Protein AF-A0A961MTH9-F1 (afdb_monomer)

Foldseek 3Di:
DFAAQAEDEAADAPPPCLLVVLCVCVVCQPVCVVVQEHADVAPADNSADLLLLVLLCVVLVNPPPCVVPDRPDHNLVSVVVVLVVSVPGDGPHYYYHYDNSNVCVVVRVSSVVVVVVSVVVCVVD

Radius of gyration: 14.43 Å; Cα contacts (8 Å, |Δi|>4): 169; chains: 1; bounding box: 39×32×33 Å

Structure (mmCIF, N/CA/C/O backbone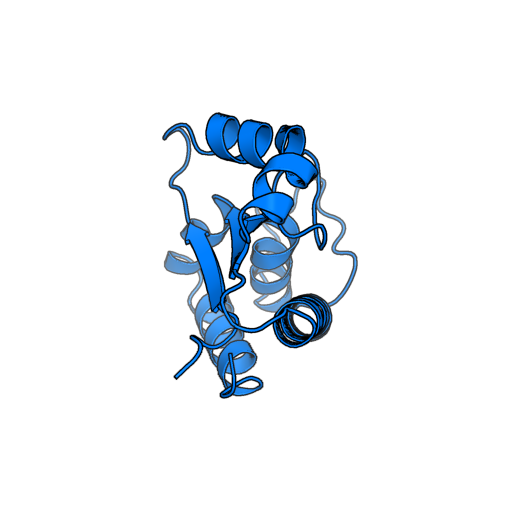):
data_AF-A0A961MTH9-F1
#
_entry.id   AF-A0A961MTH9-F1
#
loop_
_atom_site.group_PDB
_atom_site.id
_atom_site.type_symbol
_atom_site.label_atom_id
_atom_site.label_alt_id
_atom_site.label_comp_id
_atom_site.label_asym_id
_atom_site.label_entity_id
_atom_site.label_seq_id
_atom_site.pdbx_PDB_ins_code
_atom_site.Cartn_x
_atom_site.Cartn_y
_atom_site.Cartn_z
_atom_site.occupancy
_atom_site.B_iso_or_equiv
_atom_site.auth_seq_id
_atom_site.auth_comp_id
_atom_site.auth_asym_id
_atom_site.auth_atom_id
_atom_site.pdbx_PDB_model_num
ATOM 1 N N . MET A 1 1 ? -23.894 -7.906 13.120 1.00 48.28 1 MET A N 1
ATOM 2 C CA . MET A 1 1 ? -22.523 -8.442 12.980 1.00 48.28 1 MET A CA 1
ATOM 3 C C . MET A 1 1 ? -21.592 -7.253 12.823 1.00 48.28 1 MET A C 1
ATOM 5 O O . MET A 1 1 ? -21.925 -6.375 12.035 1.00 48.28 1 MET A O 1
ATOM 9 N N . SER A 1 2 ? -20.515 -7.155 13.606 1.00 59.72 2 SER A N 1
ATOM 10 C CA . SER A 1 2 ? -19.494 -6.123 13.380 1.00 59.72 2 SER A CA 1
ATOM 11 C C . SER A 1 2 ? -18.757 -6.429 12.073 1.00 59.72 2 SER A C 1
ATOM 13 O O . SER A 1 2 ? -18.535 -7.592 11.738 1.00 59.72 2 SER A O 1
ATOM 15 N N . LYS A 1 3 ? -18.445 -5.393 11.290 1.00 68.31 3 LYS A N 1
ATOM 16 C CA . LYS A 1 3 ? -17.690 -5.534 10.038 1.00 68.31 3 LYS A CA 1
ATOM 17 C C . LYS A 1 3 ? -16.255 -5.987 10.374 1.00 68.31 3 LYS A C 1
ATOM 19 O O . LYS A 1 3 ? -15.700 -5.442 11.325 1.00 68.31 3 LYS A O 1
ATOM 24 N N . PRO A 1 4 ? -15.639 -6.935 9.647 1.00 75.62 4 PRO A N 1
ATOM 25 C CA . PRO A 1 4 ? -14.226 -7.261 9.849 1.00 75.62 4 PRO A CA 1
ATOM 26 C C . PRO A 1 4 ? -13.328 -6.051 9.542 1.00 75.62 4 PRO A C 1
ATOM 28 O O . PRO A 1 4 ? -13.760 -5.094 8.881 1.00 75.62 4 PRO A O 1
ATOM 31 N N . ALA A 1 5 ? -12.090 -6.083 10.041 1.00 85.50 5 ALA A N 1
ATOM 32 C CA . ALA A 1 5 ? -11.058 -5.137 9.631 1.00 85.50 5 ALA A CA 1
ATOM 33 C C . ALA A 1 5 ? -10.855 -5.216 8.108 1.00 85.50 5 ALA A C 1
ATOM 35 O O . ALA A 1 5 ? -11.012 -6.281 7.519 1.00 85.50 5 ALA A O 1
ATOM 36 N N . ASN A 1 6 ? -10.566 -4.086 7.460 1.00 91.62 6 ASN A N 1
ATOM 37 C CA . ASN A 1 6 ? -10.429 -4.028 5.999 1.00 91.62 6 ASN A CA 1
ATOM 38 C C . ASN A 1 6 ? -9.070 -3.455 5.610 1.00 91.62 6 ASN A C 1
ATOM 40 O O . ASN A 1 6 ? -8.620 -2.481 6.213 1.00 91.62 6 ASN A O 1
ATOM 44 N N . LEU A 1 7 ? -8.478 -3.980 4.542 1.00 95.06 7 LEU A N 1
ATOM 45 C CA . LEU A 1 7 ? -7.380 -3.332 3.835 1.00 95.06 7 LEU A CA 1
ATOM 46 C C . LEU A 1 7 ? -7.917 -2.632 2.583 1.00 95.06 7 LEU A C 1
ATOM 48 O O . LEU A 1 7 ? -8.504 -3.265 1.710 1.00 95.06 7 LEU A O 1
ATOM 52 N N . ILE A 1 8 ? -7.688 -1.325 2.463 1.00 96.25 8 ILE A N 1
ATOM 53 C CA . ILE A 1 8 ? -7.942 -0.575 1.229 1.00 96.25 8 ILE A CA 1
ATOM 54 C C . ILE A 1 8 ? -6.613 -0.234 0.573 1.00 96.25 8 ILE A C 1
ATOM 56 O O . ILE A 1 8 ? -5.791 0.494 1.135 1.00 96.25 8 ILE A O 1
ATOM 60 N N . LEU A 1 9 ? -6.451 -0.701 -0.664 1.00 95.19 9 LEU A N 1
ATOM 61 C CA . LEU A 1 9 ? -5.359 -0.307 -1.539 1.00 95.19 9 LEU A CA 1
ATOM 62 C C . LEU A 1 9 ? -5.833 0.771 -2.521 1.00 95.19 9 LEU A C 1
ATOM 64 O O . LEU A 1 9 ? -6.447 0.477 -3.544 1.00 95.19 9 LEU A O 1
ATOM 68 N N . HIS A 1 10 ? -5.537 2.033 -2.222 1.00 96.12 10 HIS A N 1
ATOM 69 C CA . HIS A 1 10 ? -5.751 3.139 -3.147 1.00 96.12 10 HIS A CA 1
ATOM 70 C C . HIS A 1 10 ? -4.617 3.203 -4.182 1.00 96.12 10 HIS A C 1
ATOM 72 O O . HIS A 1 10 ? -3.473 3.557 -3.867 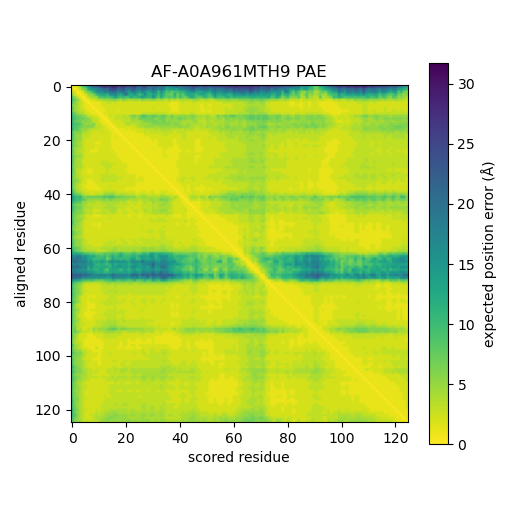1.00 96.12 10 HIS A O 1
ATOM 78 N N . ILE A 1 11 ? -4.960 2.896 -5.433 1.00 94.50 11 ILE A N 1
ATOM 79 C CA . ILE A 1 11 ? -4.063 2.965 -6.589 1.00 94.50 11 ILE A CA 1
ATOM 80 C C . ILE A 1 11 ? -4.439 4.197 -7.414 1.00 94.50 11 ILE A C 1
ATOM 82 O O . ILE A 1 11 ? -5.391 4.172 -8.189 1.00 94.50 11 ILE A O 1
ATOM 86 N N . GLY A 1 12 ? -3.697 5.286 -7.224 1.00 86.88 12 GLY A N 1
ATOM 87 C CA . GLY A 1 12 ? -3.858 6.499 -8.027 1.00 86.88 12 GLY A CA 1
ATOM 88 C C . GLY A 1 12 ? -3.082 6.421 -9.342 1.00 86.88 12 GLY A C 1
ATOM 89 O O . GLY A 1 12 ? -2.055 5.749 -9.417 1.00 86.88 12 GLY A O 1
ATOM 90 N N . HIS A 1 13 ? -3.531 7.138 -10.372 1.00 88.94 13 HIS A N 1
ATOM 91 C CA . HIS A 1 13 ? -2.718 7.358 -11.569 1.00 88.94 13 HIS A CA 1
ATOM 92 C C . HIS A 1 13 ? -1.785 8.558 -11.346 1.00 88.94 13 HIS A C 1
ATOM 94 O O . HIS A 1 13 ? -2.114 9.475 -10.591 1.00 88.94 13 HIS A O 1
ATOM 100 N N . TYR A 1 14 ? -0.630 8.595 -12.017 1.00 88.25 14 TYR A N 1
ATOM 101 C CA . TYR A 1 14 ? 0.257 9.757 -11.934 1.00 88.25 14 TYR A CA 1
ATOM 102 C C . TYR A 1 14 ? -0.468 11.046 -12.311 1.00 88.25 14 TYR A C 1
ATOM 104 O O . TYR A 1 14 ? -1.155 11.100 -13.333 1.00 88.25 14 TYR A O 1
ATOM 112 N N . LYS A 1 15 ? -0.216 12.098 -11.523 1.00 89.06 15 LYS A N 1
ATOM 113 C CA . LYS A 1 15 ? -0.682 13.477 -11.767 1.00 89.06 15 LYS A CA 1
ATOM 114 C C . LYS A 1 15 ? -2.195 13.679 -11.620 1.00 89.06 15 LYS A C 1
ATOM 116 O O . LYS A 1 15 ? -2.711 14.689 -12.081 1.00 89.06 15 LYS A O 1
ATOM 121 N N . THR A 1 16 ? -2.890 12.799 -10.898 1.00 92.81 16 THR A N 1
ATOM 122 C CA . THR A 1 16 ? -4.328 12.947 -10.593 1.00 92.81 16 THR A CA 1
ATOM 123 C C . THR A 1 16 ? -4.599 13.414 -9.159 1.00 92.81 16 THR A C 1
ATOM 125 O O . THR A 1 16 ? -5.621 13.078 -8.572 1.00 92.81 16 THR A O 1
ATOM 128 N N . GLY A 1 17 ? -3.668 14.156 -8.551 1.00 92.19 17 GLY A N 1
ATOM 129 C CA . GLY A 1 17 ? -3.825 14.667 -7.182 1.00 92.19 17 GLY A CA 1
ATOM 130 C C . GLY A 1 17 ? -3.523 13.656 -6.067 1.00 92.19 17 GLY A C 1
ATOM 131 O O . GLY A 1 17 ? -3.699 13.982 -4.895 1.00 92.19 17 GLY A O 1
ATOM 132 N N . THR A 1 18 ? -3.001 12.467 -6.388 1.00 93.50 18 THR A N 1
ATOM 133 C CA . THR A 1 18 ? -2.670 11.433 -5.393 1.00 93.50 18 THR A CA 1
ATOM 134 C C . THR A 1 18 ? -1.694 11.928 -4.325 1.00 93.50 18 THR A C 1
ATOM 136 O O . THR A 1 18 ? -1.842 11.582 -3.157 1.00 93.50 18 THR A O 1
ATOM 139 N N . THR A 1 19 ? -0.741 12.798 -4.683 1.00 93.62 19 THR A N 1
ATOM 140 C CA . THR A 1 19 ? 0.169 13.427 -3.711 1.00 93.62 19 THR A CA 1
ATOM 141 C C . THR A 1 19 ? -0.580 14.267 -2.677 1.00 93.62 19 THR A C 1
ATOM 143 O O . THR A 1 19 ? -0.258 14.190 -1.496 1.00 93.62 19 THR A O 1
ATOM 146 N N . ALA A 1 20 ? -1.593 15.039 -3.089 1.00 94.94 20 ALA A N 1
ATOM 147 C CA . ALA A 1 20 ? -2.384 15.845 -2.160 1.00 94.94 20 ALA A CA 1
ATOM 148 C C . ALA A 1 20 ? -3.147 14.949 -1.175 1.00 94.94 20 ALA A C 1
ATOM 150 O O . ALA A 1 20 ? -3.115 15.201 0.027 1.00 94.94 20 ALA A O 1
ATOM 151 N N . LEU A 1 21 ? -3.744 13.857 -1.667 1.00 95.38 21 LEU A N 1
ATOM 152 C CA . LEU A 1 21 ? -4.409 12.858 -0.827 1.00 95.38 21 LEU A CA 1
ATOM 153 C C . LEU A 1 21 ? -3.433 12.191 0.155 1.00 95.38 21 LEU A C 1
ATOM 155 O O . LEU A 1 21 ? -3.715 12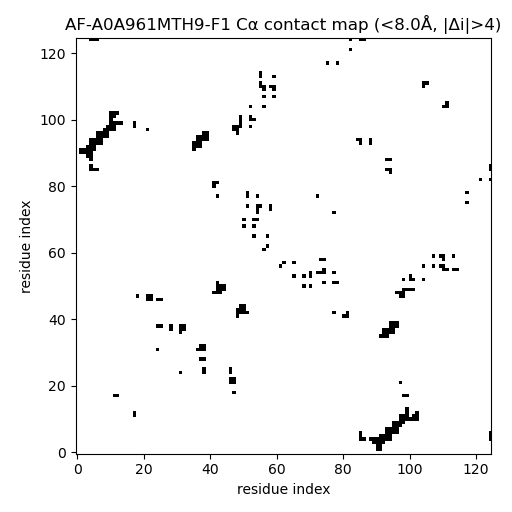.105 1.343 1.00 95.38 21 LEU A O 1
ATOM 159 N N . GLN A 1 22 ? -2.272 11.749 -0.326 1.00 95.62 22 GLN A N 1
ATOM 160 C CA . GLN A 1 22 ? -1.239 11.097 0.484 1.00 95.62 22 GLN A CA 1
ATOM 161 C C . GLN A 1 22 ? -0.708 12.007 1.596 1.00 95.62 22 GLN A C 1
ATOM 163 O O . GLN A 1 22 ? -0.609 11.583 2.746 1.00 95.62 22 GLN A O 1
ATOM 168 N N . VAL A 1 23 ? -0.404 13.268 1.269 1.00 96.12 23 VAL A N 1
ATOM 169 C CA . VAL A 1 23 ? 0.041 14.271 2.247 1.00 96.12 23 VAL A CA 1
ATOM 170 C C . VAL A 1 23 ? -1.070 14.575 3.246 1.00 96.12 23 VAL A C 1
ATOM 172 O O . VAL A 1 23 ? -0.798 14.617 4.442 1.00 96.12 23 VAL A O 1
ATOM 175 N N . PHE A 1 24 ? -2.314 14.728 2.786 1.00 97.31 24 PHE A N 1
ATOM 176 C CA . PHE A 1 24 ? -3.461 14.930 3.666 1.00 97.31 24 PHE A CA 1
ATOM 177 C C . PHE A 1 24 ? -3.622 13.768 4.652 1.00 97.31 24 PHE A C 1
ATOM 179 O O . PHE A 1 24 ? -3.690 14.005 5.857 1.00 97.31 24 PHE A O 1
ATOM 186 N N . CYS A 1 25 ? -3.628 12.521 4.175 1.00 97.81 25 CYS A N 1
ATOM 187 C CA . CYS A 1 25 ? -3.782 11.349 5.033 1.00 97.81 25 CYS A CA 1
ATOM 188 C C . CYS A 1 25 ? -2.621 11.198 6.022 1.00 97.81 25 CYS A C 1
ATOM 190 O O . CYS A 1 25 ? -2.858 10.935 7.197 1.00 97.81 25 CYS A O 1
ATOM 192 N N . ALA A 1 26 ? -1.380 11.423 5.578 1.00 97.12 26 ALA A N 1
ATOM 193 C CA . ALA A 1 26 ? -0.211 11.366 6.450 1.00 97.12 26 ALA A CA 1
ATOM 194 C C . ALA A 1 26 ? -0.248 12.453 7.537 1.00 97.12 26 ALA A C 1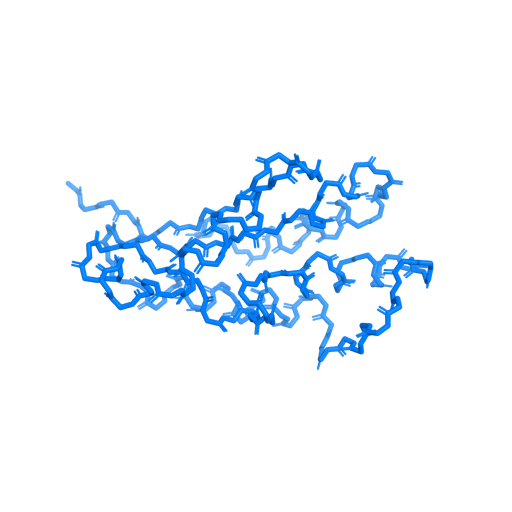
ATOM 196 O O . ALA A 1 26 ? -0.016 12.162 8.707 1.00 97.12 26 ALA A O 1
ATOM 197 N N . ALA A 1 27 ? -0.578 13.695 7.169 1.00 97.19 27 ALA A N 1
ATOM 198 C CA . ALA A 1 27 ? -0.652 14.817 8.104 1.00 97.19 27 ALA A CA 1
ATOM 199 C C . ALA A 1 27 ? -1.823 14.699 9.095 1.00 97.19 27 ALA A C 1
ATOM 201 O O . ALA A 1 27 ? -1.762 15.262 10.184 1.00 97.19 27 ALA A O 1
ATOM 202 N N . ASN A 1 28 ? -2.875 13.957 8.737 1.00 97.94 28 ASN A N 1
ATOM 203 C CA . ASN A 1 28 ? -4.079 13.778 9.550 1.00 97.94 28 ASN A CA 1
ATOM 204 C C . ASN A 1 28 ? -4.229 12.345 10.086 1.00 97.94 28 ASN A C 1
ATOM 206 O O . ASN A 1 28 ? -5.339 11.937 10.424 1.00 97.94 28 ASN A O 1
ATOM 210 N N . ALA A 1 29 ? -3.141 11.574 10.194 1.00 97.12 29 ALA A N 1
ATOM 211 C CA . ALA A 1 29 ? -3.209 10.159 10.565 1.00 97.12 29 ALA A CA 1
ATOM 212 C C . ALA A 1 29 ? -3.939 9.916 11.902 1.00 97.12 29 ALA A C 1
ATOM 214 O O . ALA A 1 29 ? -4.791 9.035 11.978 1.00 97.12 29 ALA A O 1
ATOM 215 N N . ALA A 1 30 ? -3.668 10.723 12.935 1.00 97.19 30 ALA A N 1
ATOM 216 C CA . ALA A 1 30 ? -4.322 10.580 14.239 1.00 97.19 30 ALA A CA 1
ATOM 217 C C . ALA A 1 30 ? -5.827 10.939 14.213 1.00 97.19 30 ALA A C 1
ATOM 219 O O . ALA A 1 30 ? -6.630 10.110 14.646 1.00 97.19 30 ALA A O 1
ATOM 220 N N . PRO A 1 31 ? -6.255 12.100 13.667 1.00 98.12 31 PRO A N 1
ATOM 221 C CA . PRO A 1 31 ? -7.677 12.387 13.468 1.00 98.12 31 PRO A CA 1
ATOM 222 C C . PRO A 1 31 ? -8.422 11.329 12.644 1.00 98.12 31 PRO A C 1
ATOM 224 O O . PRO A 1 31 ? -9.551 10.984 12.980 1.00 98.12 31 PRO A O 1
ATOM 227 N N . LEU A 1 32 ? -7.802 10.792 11.587 1.00 98.06 32 LEU A N 1
ATOM 228 C CA . LEU A 1 32 ? -8.399 9.740 10.759 1.00 98.06 32 LEU A CA 1
ATOM 229 C C . LEU A 1 32 ? -8.533 8.418 11.528 1.00 98.06 32 LEU A C 1
ATOM 231 O O . LEU A 1 32 ? -9.586 7.782 11.470 1.00 98.06 32 LEU A O 1
ATOM 235 N N . ALA A 1 33 ? -7.515 8.042 12.307 1.00 97.06 33 ALA A N 1
ATOM 236 C CA . ALA A 1 33 ? -7.549 6.840 13.136 1.00 97.06 33 ALA A CA 1
ATOM 237 C C . ALA A 1 33 ? -8.658 6.908 14.198 1.00 97.06 33 ALA A C 1
ATOM 239 O O . ALA A 1 33 ? -9.351 5.918 14.419 1.00 97.06 33 ALA A O 1
ATOM 240 N N . ALA A 1 34 ? -8.907 8.087 14.781 1.00 96.75 34 ALA A N 1
ATOM 241 C CA . ALA A 1 34 ? -10.031 8.306 15.697 1.00 96.75 34 ALA A CA 1
ATOM 242 C C . ALA A 1 34 ? -11.413 8.103 15.037 1.00 96.75 34 ALA A C 1
ATOM 244 O O . ALA A 1 34 ? -12.400 7.895 15.736 1.00 96.75 34 ALA A O 1
ATOM 245 N N . GLN A 1 35 ? -11.484 8.140 13.702 1.00 96.50 35 GLN A N 1
ATOM 246 C CA . GLN A 1 35 ? -12.678 7.831 12.904 1.00 96.50 35 GLN A CA 1
ATOM 247 C C . GLN A 1 35 ? -12.652 6.403 12.322 1.00 96.50 35 GLN A C 1
ATOM 249 O O . GLN A 1 35 ? -13.483 6.060 11.483 1.00 96.50 35 GLN A O 1
ATOM 254 N N . GLY A 1 36 ? -11.696 5.565 12.734 1.00 96.12 36 GLY A N 1
ATOM 255 C CA . GLY A 1 36 ? -11.555 4.181 12.275 1.00 96.12 36 GLY A CA 1
ATOM 256 C C . GLY A 1 36 ? -10.832 4.007 10.935 1.00 96.12 36 GLY A C 1
ATOM 257 O O . GLY A 1 36 ? -10.805 2.892 10.413 1.00 96.12 36 GLY A O 1
ATOM 258 N N . LEU A 1 37 ? -10.227 5.066 10.380 1.00 97.50 37 LEU A N 1
ATOM 259 C CA . LEU A 1 37 ? -9.401 4.997 9.172 1.00 97.50 37 LEU A CA 1
ATOM 260 C C . LEU A 1 37 ? -7.919 5.161 9.524 1.00 97.50 37 LEU A C 1
ATOM 262 O O . LEU A 1 37 ? -7.419 6.268 9.709 1.00 97.50 37 LEU A O 1
ATOM 266 N N . ILE A 1 38 ? -7.195 4.053 9.574 1.00 97.69 38 ILE A N 1
ATOM 267 C CA . ILE A 1 38 ? -5.769 4.026 9.868 1.00 97.69 38 ILE A CA 1
ATOM 268 C C . ILE A 1 38 ? -5.016 4.200 8.553 1.00 97.69 38 ILE A C 1
ATOM 270 O O . ILE A 1 38 ? -4.996 3.301 7.717 1.00 97.69 38 ILE A O 1
ATOM 274 N N . TYR A 1 39 ? -4.369 5.345 8.349 1.00 97.75 39 TYR A N 1
ATOM 275 C CA . TYR A 1 39 ? -3.396 5.471 7.265 1.00 97.75 39 TYR A CA 1
ATOM 276 C C . TYR A 1 39 ? -2.138 4.689 7.645 1.00 97.75 39 TYR A C 1
ATOM 278 O O . TYR A 1 39 ? -1.555 4.972 8.692 1.00 97.75 39 TYR A O 1
ATOM 286 N N . SER A 1 40 ? -1.756 3.681 6.852 1.00 95.75 40 SER A N 1
ATOM 287 C CA . SER A 1 40 ? -0.733 2.727 7.291 1.00 95.75 40 SER A CA 1
ATOM 288 C C . SER A 1 40 ? 0.596 3.432 7.614 1.00 95.75 40 SER A C 1
ATOM 290 O O . SER A 1 40 ? 1.119 4.195 6.799 1.00 95.75 40 SER A O 1
ATOM 292 N N . PRO A 1 41 ? 1.192 3.190 8.794 1.00 90.56 41 PRO A N 1
ATOM 293 C CA . PRO A 1 41 ? 2.529 3.690 9.093 1.00 90.56 41 PRO A CA 1
ATOM 294 C C . PRO A 1 41 ? 3.627 2.873 8.392 1.00 90.56 41 PRO A C 1
ATOM 296 O O . PRO A 1 41 ? 4.783 3.300 8.365 1.00 90.56 41 PRO A O 1
ATOM 299 N N . PHE A 1 42 ? 3.288 1.719 7.800 1.00 83.88 42 PHE A N 1
ATOM 300 C CA . PHE A 1 42 ? 4.262 0.776 7.261 1.00 83.88 42 PHE A CA 1
ATOM 301 C C . PHE A 1 42 ? 3.905 0.251 5.862 1.00 83.88 42 PHE A C 1
ATOM 303 O O . PHE A 1 42 ? 2.771 -0.164 5.613 1.00 83.88 42 PHE A O 1
ATOM 310 N N . PRO A 1 43 ? 4.894 0.175 4.958 1.00 85.81 43 PRO A N 1
ATOM 311 C CA . PRO A 1 43 ? 6.040 1.076 4.857 1.00 85.81 43 PRO A CA 1
ATOM 312 C C . PRO A 1 43 ? 5.580 2.462 4.369 1.00 85.81 43 PRO A C 1
ATOM 314 O O . PRO A 1 43 ? 4.957 2.576 3.312 1.00 85.81 43 PRO A O 1
ATOM 317 N N . LEU A 1 44 ? 5.937 3.523 5.098 1.00 89.12 44 LEU A N 1
ATOM 318 C CA . LEU A 1 44 ? 5.603 4.903 4.742 1.00 89.12 44 LEU A CA 1
ATOM 319 C C . LEU A 1 44 ? 6.876 5.730 4.514 1.00 89.12 44 LEU A C 1
ATOM 321 O O . LEU A 1 44 ? 7.711 5.873 5.403 1.00 89.12 44 LEU A O 1
ATOM 325 N N . LYS A 1 45 ? 7.029 6.311 3.320 1.00 88.38 45 LYS A N 1
ATOM 326 C CA . LYS A 1 45 ? 8.143 7.215 2.986 1.00 88.38 45 LYS A CA 1
ATOM 327 C C . LYS A 1 45 ? 7.588 8.460 2.319 1.00 88.38 45 LYS A C 1
ATOM 329 O O . LYS A 1 45 ? 6.932 8.346 1.291 1.00 88.38 45 LYS A O 1
ATOM 334 N N . LEU A 1 46 ? 7.861 9.643 2.874 1.00 88.62 46 LEU A N 1
ATOM 335 C CA . LEU A 1 46 ? 7.367 10.928 2.344 1.00 88.62 46 LEU A CA 1
ATOM 336 C C . LEU A 1 46 ? 5.839 10.933 2.114 1.00 88.62 46 LEU A C 1
ATOM 338 O O . LEU A 1 46 ? 5.359 11.408 1.089 1.00 88.62 46 LEU A O 1
ATOM 342 N N . GLY A 1 47 ? 5.081 10.338 3.040 1.00 90.88 47 GLY A N 1
ATOM 343 C CA . GLY A 1 47 ? 3.617 10.285 2.985 1.00 90.88 47 GLY A CA 1
ATOM 344 C C . GLY A 1 47 ? 3.023 9.253 2.021 1.00 90.88 47 GLY A C 1
ATOM 345 O O . GLY A 1 47 ? 1.804 9.193 1.906 1.00 90.88 47 GLY A O 1
ATOM 346 N N . LYS A 1 48 ? 3.829 8.417 1.356 1.00 92.00 48 LYS A N 1
ATOM 347 C CA . LYS A 1 48 ? 3.365 7.416 0.378 1.00 92.00 48 LYS A CA 1
ATOM 348 C C . LYS A 1 48 ? 3.889 6.009 0.654 1.00 92.00 48 LYS A C 1
ATOM 350 O O . LYS A 1 48 ? 4.937 5.831 1.275 1.00 92.00 48 LYS A O 1
ATOM 355 N N . HIS A 1 49 ? 3.183 5.023 0.102 1.00 94.62 49 HIS A N 1
ATOM 356 C CA . HIS A 1 49 ? 3.448 3.592 0.288 1.00 94.62 49 HIS A CA 1
ATOM 357 C C . HIS A 1 49 ? 4.137 2.934 -0.916 1.00 94.62 49 HIS A C 1
ATOM 359 O O . HIS A 1 49 ? 3.983 1.740 -1.177 1.00 94.62 49 HIS A O 1
ATOM 365 N N . SER A 1 50 ? 4.914 3.714 -1.674 1.00 92.88 50 SER A N 1
ATOM 366 C CA . SER A 1 50 ? 5.698 3.233 -2.820 1.00 92.88 50 SER A CA 1
ATOM 367 C C . SER A 1 50 ? 6.539 1.973 -2.550 1.00 92.88 50 SER A C 1
ATOM 369 O O . SER A 1 50 ? 6.624 1.152 -3.464 1.00 92.88 50 SER A O 1
ATOM 371 N N . PRO A 1 51 ? 7.118 1.747 -1.347 1.00 92.69 51 PRO A N 1
ATOM 372 C CA . PRO A 1 51 ? 7.913 0.543 -1.100 1.00 92.69 51 PRO A CA 1
ATOM 373 C C . PRO A 1 51 ? 7.158 -0.786 -1.274 1.00 92.69 51 PRO A C 1
ATOM 375 O O . PRO A 1 51 ? 7.781 -1.782 -1.636 1.00 92.69 51 PRO A O 1
ATOM 378 N N . LEU A 1 52 ? 5.832 -0.817 -1.081 1.00 94.31 52 LEU A N 1
ATOM 379 C CA . LEU A 1 52 ? 5.036 -2.033 -1.312 1.00 94.31 52 LEU A CA 1
ATOM 380 C C . LEU A 1 52 ? 4.993 -2.420 -2.795 1.00 94.31 52 LEU A C 1
ATOM 382 O O . LEU A 1 52 ? 5.122 -3.592 -3.129 1.00 94.31 52 LEU A O 1
ATOM 386 N N . ALA A 1 53 ? 4.847 -1.438 -3.685 1.00 94.44 53 ALA A N 1
ATOM 387 C CA . ALA A 1 53 ? 4.829 -1.672 -5.127 1.00 94.44 53 ALA A CA 1
ATOM 388 C C . ALA A 1 53 ? 6.239 -1.920 -5.681 1.00 94.44 53 ALA A C 1
ATOM 390 O O . ALA A 1 53 ? 6.439 -2.799 -6.516 1.00 94.44 53 ALA A O 1
ATOM 391 N N . PHE A 1 54 ? 7.236 -1.168 -5.208 1.00 93.75 54 PHE A N 1
ATOM 392 C CA . PHE A 1 54 ? 8.609 -1.324 -5.684 1.00 93.75 54 PHE A CA 1
ATOM 393 C C . PHE A 1 54 ? 9.254 -2.638 -5.244 1.00 93.75 54 PHE A C 1
ATOM 395 O O . PHE A 1 54 ? 10.031 -3.196 -6.014 1.00 93.75 54 PHE A O 1
ATOM 402 N N . SER A 1 55 ? 8.916 -3.174 -4.066 1.00 94.06 55 SER A N 1
ATOM 403 C CA . SER A 1 55 ? 9.393 -4.506 -3.673 1.00 94.06 55 SER A CA 1
ATOM 404 C C . SER A 1 55 ? 8.894 -5.591 -4.632 1.00 94.06 55 SER A C 1
ATOM 406 O O . SER A 1 55 ? 9.693 -6.415 -5.063 1.00 94.06 55 SER A O 1
ATOM 408 N N . LEU A 1 56 ? 7.626 -5.535 -5.059 1.00 95.44 56 LEU A N 1
ATOM 409 C CA . LEU A 1 56 ? 7.060 -6.450 -6.063 1.00 95.44 56 LEU A CA 1
ATOM 410 C C . LEU A 1 56 ? 7.757 -6.328 -7.420 1.00 95.44 56 LEU A C 1
ATOM 412 O O . LEU A 1 56 ? 8.095 -7.332 -8.038 1.00 95.44 56 LEU A O 1
ATOM 416 N N . LEU A 1 57 ? 7.974 -5.096 -7.889 1.00 94.62 57 LEU A N 1
ATOM 417 C CA . LEU A 1 57 ? 8.654 -4.840 -9.160 1.00 94.62 57 LEU A CA 1
ATOM 418 C C . LEU A 1 57 ? 10.091 -5.370 -9.135 1.00 94.62 57 LEU A C 1
ATOM 420 O O . LEU A 1 57 ? 10.497 -6.083 -10.051 1.00 94.62 57 LEU A O 1
ATOM 424 N N . ARG A 1 58 ? 10.841 -5.079 -8.069 1.00 93.06 58 ARG A N 1
ATOM 425 C CA . ARG A 1 58 ? 12.216 -5.556 -7.903 1.00 93.06 58 ARG A CA 1
ATOM 426 C C . ARG A 1 58 ? 12.278 -7.080 -7.834 1.00 93.06 58 ARG A C 1
ATOM 428 O O . ARG A 1 58 ? 13.099 -7.678 -8.521 1.00 93.06 58 ARG A O 1
ATOM 435 N N . ASP A 1 59 ? 11.421 -7.704 -7.030 1.00 94.81 59 ASP A N 1
ATOM 436 C CA . ASP A 1 59 ? 11.400 -9.161 -6.870 1.00 94.81 59 ASP A CA 1
ATOM 437 C C . ASP A 1 59 ? 10.952 -9.866 -8.172 1.00 94.81 59 ASP A C 1
ATOM 439 O O . ASP A 1 59 ? 11.371 -10.990 -8.436 1.00 94.81 59 ASP A O 1
ATOM 443 N N . ALA A 1 60 ? 10.205 -9.176 -9.045 1.00 94.62 60 ALA A N 1
ATOM 444 C CA . ALA A 1 60 ? 9.911 -9.603 -10.418 1.00 94.62 60 ALA A CA 1
ATOM 445 C C . ALA A 1 60 ? 11.051 -9.336 -11.428 1.00 94.62 60 ALA A C 1
ATOM 447 O O . ALA A 1 60 ? 10.866 -9.533 -12.630 1.00 94.62 60 ALA A O 1
ATOM 448 N N . GLY A 1 61 ? 12.215 -8.865 -10.973 1.00 92.94 61 GLY A N 1
ATOM 449 C CA . GLY A 1 61 ? 13.392 -8.607 -11.806 1.00 92.94 61 GLY A CA 1
ATOM 450 C C . GLY A 1 61 ? 13.416 -7.240 -12.497 1.00 92.94 61 GLY A C 1
ATOM 451 O O . GLY A 1 61 ? 14.271 -7.007 -13.351 1.00 92.94 61 GLY A O 1
ATOM 452 N N . VAL A 1 62 ? 12.512 -6.317 -12.153 1.00 91.12 62 VAL A N 1
ATOM 453 C CA . VAL A 1 62 ? 12.523 -4.957 -12.710 1.00 91.12 62 VAL A CA 1
ATOM 454 C C . VAL A 1 62 ? 13.635 -4.145 -12.045 1.00 91.12 62 VAL A C 1
ATOM 456 O O . VAL A 1 62 ? 13.586 -3.847 -10.854 1.00 91.12 62 VAL A O 1
ATOM 459 N N . THR A 1 63 ? 14.648 -3.775 -12.828 1.00 82.94 63 THR A N 1
ATOM 460 C CA . THR A 1 63 ? 15.810 -2.990 -12.368 1.00 82.94 63 THR A CA 1
ATOM 461 C C . THR A 1 63 ? 15.749 -1.525 -12.796 1.00 82.94 63 THR A C 1
ATOM 463 O O . THR A 1 63 ? 16.347 -0.655 -12.164 1.00 82.94 63 THR A O 1
ATOM 466 N N . THR A 1 64 ? 14.992 -1.228 -13.852 1.00 75.38 64 THR A N 1
ATOM 467 C CA . THR A 1 64 ? 14.643 0.138 -14.246 1.00 75.38 64 THR A CA 1
ATOM 468 C C . THR A 1 64 ? 13.612 0.696 -13.255 1.00 75.38 64 THR A C 1
ATOM 470 O O . THR A 1 64 ? 12.914 -0.060 -12.591 1.00 75.38 64 THR A O 1
ATOM 473 N N . LEU A 1 65 ? 13.495 2.021 -13.110 1.00 72.38 65 LEU A N 1
ATOM 474 C CA . LEU A 1 65 ? 12.508 2.670 -12.217 1.00 72.38 65 LEU A CA 1
ATOM 475 C C . LEU A 1 65 ? 12.808 2.602 -10.701 1.00 72.38 65 LEU A C 1
ATOM 477 O O . LEU A 1 65 ? 12.014 3.112 -9.916 1.00 72.38 65 LEU A O 1
ATOM 481 N N . MET A 1 66 ? 13.954 2.052 -10.284 1.00 71.56 66 MET A N 1
ATOM 482 C CA . MET A 1 66 ? 14.348 1.913 -8.867 1.00 71.56 66 MET A CA 1
ATOM 483 C C . MET A 1 66 ? 15.250 3.052 -8.348 1.00 71.56 66 MET A C 1
ATOM 485 O O . MET A 1 66 ? 15.919 2.908 -7.326 1.00 71.56 66 MET A O 1
ATOM 489 N N . HIS A 1 67 ? 15.321 4.197 -9.039 1.00 70.69 67 HIS A N 1
ATOM 490 C CA . HIS A 1 67 ? 16.228 5.286 -8.651 1.00 70.69 67 HIS A CA 1
ATOM 491 C C . HIS A 1 67 ? 15.946 5.791 -7.226 1.00 70.69 67 HIS A C 1
ATOM 493 O O . HIS A 1 67 ? 14.862 6.297 -6.935 1.00 70.69 67 HIS A O 1
ATOM 499 N N . GLY A 1 68 ? 16.937 5.666 -6.337 1.00 67.25 68 GLY A N 1
ATOM 500 C CA . GLY A 1 68 ? 16.812 6.067 -4.930 1.00 67.25 68 GLY A CA 1
ATOM 501 C C . GLY A 1 68 ? 15.901 5.162 -4.090 1.00 67.25 68 GLY A C 1
ATOM 502 O O . GLY A 1 68 ? 15.526 5.532 -2.968 1.00 67.25 68 GLY A O 1
ATOM 503 N N . PHE A 1 69 ? 15.525 3.996 -4.623 1.00 73.75 69 PHE A N 1
ATOM 504 C CA . PHE A 1 69 ? 14.851 2.944 -3.882 1.00 73.75 69 PHE A CA 1
ATOM 505 C C . PHE A 1 69 ? 15.864 1.877 -3.473 1.00 73.75 69 PHE A C 1
ATOM 507 O O . PHE A 1 69 ? 16.265 1.042 -4.277 1.00 73.75 69 PHE A O 1
ATOM 514 N N . ASP A 1 70 ? 16.249 1.915 -2.203 1.00 68.88 70 ASP A N 1
ATOM 515 C CA . ASP A 1 70 ? 16.920 0.802 -1.547 1.00 68.88 70 ASP A CA 1
ATOM 516 C C . ASP A 1 70 ? 15.821 -0.004 -0.862 1.00 68.88 70 ASP A C 1
ATOM 518 O O . ASP A 1 70 ? 15.129 0.527 0.018 1.00 68.88 70 ASP A O 1
ATOM 522 N N . ALA A 1 71 ? 15.532 -1.216 -1.344 1.00 65.31 71 ALA A N 1
ATOM 523 C CA . ALA A 1 71 ? 14.391 -1.930 -0.790 1.00 65.31 71 ALA A CA 1
ATOM 524 C C . ALA A 1 71 ? 14.745 -2.472 0.600 1.00 65.31 71 ALA A C 1
ATOM 526 O O . ALA A 1 71 ? 15.674 -3.273 0.717 1.00 65.31 71 ALA A O 1
ATOM 527 N N . PRO A 1 72 ? 13.967 -2.108 1.629 1.00 68.62 72 PRO A N 1
ATOM 528 C CA . PRO A 1 72 ? 14.286 -2.449 3.011 1.00 68.62 72 PRO A CA 1
ATOM 529 C C . PRO A 1 72 ? 14.150 -3.950 3.320 1.00 68.62 72 PRO A C 1
ATOM 531 O O . PRO A 1 72 ? 14.720 -4.411 4.300 1.00 68.62 72 PRO A O 1
ATOM 534 N N . ALA A 1 73 ? 13.397 -4.699 2.505 1.00 83.00 73 ALA A N 1
ATOM 535 C CA . ALA A 1 73 ? 13.132 -6.134 2.651 1.00 83.00 73 ALA A CA 1
ATOM 536 C C . ALA A 1 73 ? 12.565 -6.716 1.338 1.00 83.00 73 ALA A C 1
ATOM 538 O O . ALA A 1 73 ? 12.347 -5.968 0.372 1.00 83.00 73 ALA A O 1
ATOM 539 N N . LYS A 1 74 ? 12.354 -8.038 1.258 1.00 91.75 74 LYS A N 1
ATOM 540 C CA . LYS A 1 74 ? 11.652 -8.677 0.123 1.00 91.75 74 LYS A CA 1
ATOM 541 C C . LYS A 1 74 ? 10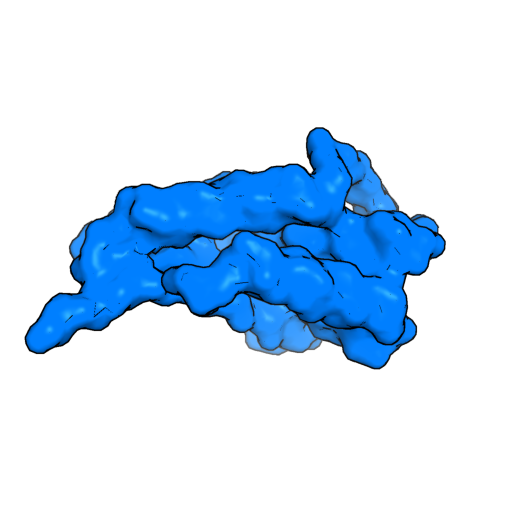.149 -8.392 0.161 1.00 91.75 74 LYS A C 1
ATOM 543 O O . LYS A 1 74 ? 9.606 -8.041 1.208 1.00 91.75 74 LYS A O 1
ATOM 548 N N . ALA A 1 75 ? 9.464 -8.537 -0.974 1.00 94.31 75 ALA A N 1
ATOM 549 C CA . ALA A 1 75 ? 8.029 -8.278 -1.056 1.00 94.31 75 ALA A CA 1
ATOM 550 C C . ALA A 1 75 ? 7.220 -9.136 -0.063 1.00 94.31 75 ALA A C 1
ATOM 552 O O . ALA A 1 75 ? 6.471 -8.544 0.711 1.00 94.31 75 ALA A O 1
ATOM 553 N N . PRO A 1 76 ? 7.399 -10.471 0.042 1.00 95.38 76 PRO A N 1
ATOM 554 C CA . PRO A 1 76 ? 6.618 -11.269 0.992 1.00 95.38 76 PRO A CA 1
ATOM 555 C C . PRO A 1 76 ? 6.749 -10.796 2.448 1.00 95.38 76 PRO A C 1
ATOM 557 O O . PRO A 1 76 ? 5.759 -10.740 3.166 1.00 95.38 76 PRO A O 1
ATOM 560 N N . GLU A 1 77 ? 7.947 -10.381 2.868 1.00 94.25 77 GLU A N 1
ATOM 561 C CA . GLU A 1 77 ? 8.228 -9.898 4.230 1.00 94.25 77 GLU A CA 1
ATOM 562 C C . GLU A 1 77 ? 7.544 -8.549 4.515 1.00 94.25 77 GLU A C 1
ATOM 564 O O . GLU A 1 77 ? 6.922 -8.354 5.564 1.00 94.25 77 GLU A O 1
ATOM 569 N N . LEU A 1 78 ? 7.612 -7.614 3.560 1.00 93.12 78 LEU A N 1
ATOM 570 C CA . LEU A 1 78 ? 6.953 -6.310 3.682 1.00 93.12 78 LEU A CA 1
ATOM 571 C C . LEU A 1 78 ? 5.432 -6.436 3.714 1.00 93.12 78 LEU A C 1
ATOM 573 O O . LEU A 1 78 ? 4.768 -5.738 4.478 1.00 93.12 78 LEU A O 1
ATOM 577 N N . TRP A 1 79 ? 4.882 -7.320 2.886 1.00 94.88 79 TRP A N 1
ATOM 578 C CA . TRP A 1 79 ? 3.446 -7.547 2.824 1.00 94.88 79 TRP A CA 1
ATOM 579 C C . TRP A 1 79 ? 2.929 -8.321 4.036 1.00 94.88 79 TRP A C 1
ATOM 581 O O . TRP A 1 79 ? 1.874 -7.963 4.548 1.00 94.88 79 TRP A O 1
ATOM 591 N N . ALA A 1 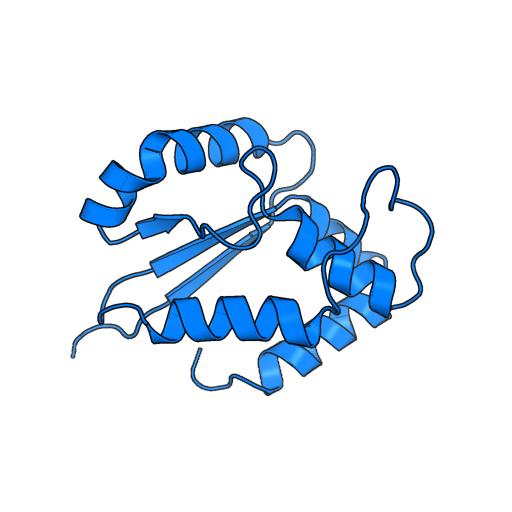80 ? 3.690 -9.281 4.570 1.00 94.38 80 ALA A N 1
ATOM 592 C CA . ALA A 1 80 ? 3.364 -9.929 5.841 1.00 94.38 80 ALA A CA 1
ATOM 593 C C . ALA A 1 80 ? 3.239 -8.905 6.981 1.00 94.38 80 ALA A C 1
ATOM 595 O O . ALA A 1 80 ? 2.255 -8.916 7.711 1.00 94.38 80 ALA A O 1
ATOM 596 N N . THR A 1 81 ? 4.162 -7.938 7.053 1.00 93.44 81 THR A N 1
ATOM 597 C CA . THR A 1 81 ? 4.087 -6.846 8.041 1.00 93.44 81 THR A CA 1
ATOM 598 C C . THR A 1 81 ? 2.811 -6.009 7.883 1.00 93.44 81 THR A C 1
ATOM 600 O O . THR A 1 81 ? 2.192 -5.616 8.871 1.00 93.44 81 THR A O 1
ATOM 603 N N . LEU A 1 82 ? 2.396 -5.731 6.641 1.00 94.81 82 LEU A N 1
ATOM 604 C CA . LEU A 1 82 ? 1.142 -5.024 6.368 1.00 94.81 82 LEU A CA 1
ATOM 605 C C . LEU A 1 82 ? -0.074 -5.856 6.798 1.00 94.81 82 LEU A C 1
ATOM 607 O O . LEU A 1 82 ? -0.996 -5.317 7.402 1.00 94.81 82 LEU A O 1
ATOM 611 N N . PHE A 1 83 ? -0.077 -7.156 6.509 1.00 95.00 83 PHE A N 1
ATOM 612 C CA . PHE A 1 83 ? -1.154 -8.063 6.899 1.00 95.00 83 PHE A CA 1
ATOM 613 C C . PHE A 1 83 ? -1.297 -8.179 8.411 1.00 95.00 83 PHE A C 1
ATOM 615 O O . PHE A 1 83 ? -2.409 -8.101 8.927 1.00 95.00 83 PHE A O 1
ATOM 622 N N . ASP A 1 84 ? -0.186 -8.282 9.134 1.00 94.56 84 ASP A N 1
ATOM 623 C CA . ASP A 1 84 ? -0.201 -8.306 10.594 1.00 94.56 84 ASP A CA 1
ATOM 624 C C . ASP A 1 84 ? -0.756 -6.994 11.168 1.00 94.56 84 ASP A C 1
ATOM 626 O O . ASP A 1 84 ? -1.534 -7.016 12.122 1.00 94.56 84 ASP A O 1
ATOM 630 N N . ALA A 1 85 ? -0.462 -5.855 10.529 1.00 94.06 85 ALA A N 1
ATOM 631 C CA . ALA A 1 85 ? -1.074 -4.581 10.892 1.00 94.06 85 ALA A CA 1
ATOM 632 C C . ALA A 1 85 ? -2.598 -4.589 10.679 1.00 94.06 85 ALA A C 1
ATOM 634 O O . ALA A 1 85 ? -3.324 -4.119 11.552 1.00 94.06 85 ALA A O 1
ATOM 635 N N . VAL A 1 86 ? -3.102 -5.163 9.579 1.00 94.88 86 VAL A N 1
ATOM 636 C CA . VAL A 1 86 ? -4.554 -5.314 9.353 1.00 94.88 86 VAL A CA 1
ATOM 637 C C . VAL A 1 86 ? -5.185 -6.213 10.417 1.00 94.88 86 VAL A C 1
ATOM 639 O O . VAL A 1 86 ? -6.223 -5.861 10.970 1.00 94.88 86 VAL A O 1
ATOM 642 N N . ARG A 1 87 ? -4.548 -7.343 10.746 1.00 93.88 87 ARG A N 1
ATOM 643 C CA . ARG A 1 87 ? -5.035 -8.293 11.764 1.00 93.88 87 ARG A CA 1
ATOM 644 C C . ARG A 1 87 ? -5.054 -7.712 13.175 1.00 93.88 87 ARG A C 1
ATOM 646 O O . ARG A 1 87 ? -5.816 -8.183 14.011 1.00 93.88 87 ARG A O 1
ATOM 653 N N . SER A 1 88 ? -4.226 -6.705 13.439 1.00 93.44 88 SER A N 1
ATOM 654 C CA . SER A 1 88 ? -4.198 -5.999 14.723 1.00 93.44 88 SER A CA 1
ATOM 655 C C . SER A 1 88 ? -5.310 -4.957 14.893 1.00 93.44 88 SER A C 1
ATOM 657 O O . SER A 1 88 ? -5.438 -4.391 15.976 1.00 93.44 88 SER A O 1
ATOM 659 N N . LEU A 1 89 ? -6.091 -4.681 13.843 1.00 94.06 89 LEU A N 1
ATOM 660 C CA . LEU A 1 89 ? -7.163 -3.694 13.893 1.00 94.06 89 LEU A CA 1
ATOM 661 C C . LEU A 1 89 ? -8.410 -4.222 14.604 1.00 94.06 89 LEU A C 1
ATOM 663 O O . LEU A 1 89 ? -8.779 -5.392 14.488 1.00 94.06 89 LEU A O 1
ATOM 667 N N . ASP A 1 90 ? -9.129 -3.308 15.250 1.00 93.88 90 ASP A N 1
ATOM 668 C CA . ASP A 1 90 ? -10.445 -3.597 15.803 1.00 93.88 90 ASP A CA 1
ATOM 669 C C . ASP A 1 90 ? -11.478 -3.812 14.687 1.00 93.88 90 ASP A C 1
ATOM 671 O O . ASP A 1 90 ? -11.407 -3.239 13.593 1.00 93.88 90 ASP A O 1
ATOM 675 N N . ALA A 1 91 ? -12.514 -4.600 14.981 1.00 91.00 91 ALA A N 1
ATOM 676 C CA . ALA A 1 91 ? -13.624 -4.795 14.057 1.00 91.00 91 ALA A CA 1
ATOM 677 C C . ALA A 1 91 ? -14.251 -3.444 13.651 1.00 91.00 91 ALA A C 1
ATOM 679 O O . ALA A 1 91 ? -14.624 -2.627 14.492 1.00 91.00 91 ALA A O 1
ATOM 680 N N . GLY A 1 92 ? -14.396 -3.225 12.345 1.00 89.69 92 GLY A N 1
ATOM 681 C CA . GLY A 1 92 ? -14.937 -2.002 11.752 1.00 89.69 92 GLY A CA 1
ATOM 682 C C . GLY A 1 92 ? -13.879 -0.978 11.346 1.00 89.69 92 GLY A C 1
ATOM 683 O O . GLY A 1 92 ? -14.197 -0.080 10.566 1.00 89.69 92 GLY A O 1
ATOM 684 N N . GLN A 1 93 ? -12.632 -1.133 11.793 1.00 95.81 93 GLN A N 1
ATOM 685 C CA . GLN A 1 93 ? -11.530 -0.287 11.353 1.00 95.81 93 GLN A CA 1
ATOM 686 C C . GLN A 1 93 ? -11.044 -0.657 9.945 1.00 95.81 93 GLN A C 1
ATOM 688 O O . GLN A 1 93 ? -11.322 -1.729 9.396 1.00 95.81 93 GLN A O 1
ATOM 693 N N . THR A 1 94 ? -10.335 0.278 9.320 1.00 96.81 94 THR A N 1
ATOM 694 C CA . THR A 1 94 ? -9.789 0.126 7.971 1.00 96.81 94 THR A CA 1
ATOM 695 C C . THR A 1 94 ? -8.351 0.609 7.927 1.00 96.81 94 THR A C 1
ATOM 697 O O . THR A 1 94 ? -8.077 1.747 8.299 1.00 96.81 94 THR A O 1
ATOM 700 N N . LEU A 1 95 ? -7.450 -0.225 7.411 1.00 97.44 95 LEU A N 1
ATOM 701 C CA . LEU A 1 95 ? -6.100 0.172 7.042 1.00 97.44 95 LEU A CA 1
ATOM 702 C C . LEU A 1 95 ? -6.109 0.706 5.605 1.00 97.44 95 LEU A C 1
ATOM 704 O O . LEU A 1 95 ? -6.524 0.010 4.680 1.00 97.44 95 LEU A O 1
ATOM 708 N N . LEU A 1 96 ? -5.643 1.935 5.402 1.00 97.62 96 LEU A N 1
ATOM 709 C CA . LEU A 1 96 ? -5.523 2.570 4.095 1.00 97.62 96 LEU A CA 1
ATOM 710 C C . LEU A 1 96 ? -4.059 2.638 3.665 1.00 97.62 96 LEU A C 1
ATOM 712 O O . LEU A 1 96 ? -3.227 3.274 4.313 1.00 97.62 96 LEU A O 1
ATOM 716 N N . VAL A 1 97 ? -3.784 2.054 2.505 1.00 97.12 97 VAL A N 1
ATOM 717 C CA . VAL A 1 97 ? -2.526 2.172 1.773 1.00 97.12 97 VAL A CA 1
ATOM 718 C C . VAL A 1 97 ? -2.783 2.974 0.507 1.00 97.12 97 VAL A C 1
ATOM 720 O O . VAL A 1 97 ? -3.752 2.738 -0.206 1.00 97.12 97 VAL A O 1
ATOM 723 N N . SER A 1 98 ? -1.900 3.921 0.197 1.00 96.38 98 SER A N 1
ATOM 724 C CA . SER A 1 98 ? -1.998 4.749 -1.009 1.00 96.38 98 SER A CA 1
ATOM 725 C C . SER A 1 98 ? -0.655 4.857 -1.718 1.00 96.38 98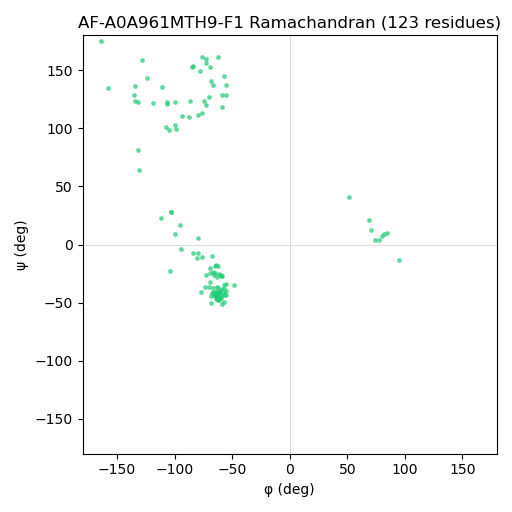 SER A C 1
ATOM 727 O O . SER A 1 98 ? 0.338 5.299 -1.126 1.00 96.38 98 SER A O 1
ATOM 729 N N . SER A 1 99 ? -0.620 4.474 -2.996 1.00 94.62 99 SER A N 1
ATOM 730 C CA . SER A 1 99 ? 0.562 4.605 -3.852 1.00 94.62 99 SER A CA 1
ATOM 731 C C . SER A 1 99 ? 0.185 4.614 -5.333 1.00 94.62 99 SER A C 1
ATOM 733 O O . SER A 1 99 ? -0.576 3.769 -5.793 1.00 94.62 99 SER A O 1
ATOM 735 N N . 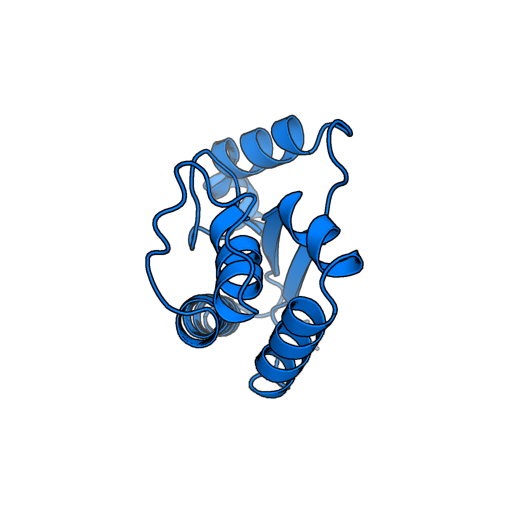GLU A 1 100 ? 0.772 5.543 -6.091 1.00 93.81 100 GLU A N 1
ATOM 736 C CA . GLU A 1 100 ? 0.652 5.570 -7.555 1.00 93.81 100 GLU A CA 1
ATOM 737 C C . GLU A 1 100 ? 1.473 4.449 -8.201 1.00 93.81 100 GLU A C 1
ATOM 739 O O . GLU A 1 100 ? 1.131 3.959 -9.265 1.00 93.81 100 GLU A O 1
ATOM 744 N N . GLU A 1 101 ? 2.535 3.975 -7.543 1.00 93.38 101 GLU A N 1
ATOM 745 C CA . GLU A 1 101 ? 3.478 3.020 -8.140 1.00 93.38 101 GLU A CA 1
ATOM 746 C C . GLU A 1 101 ? 2.851 1.656 -8.465 1.00 93.38 101 GLU A C 1
ATOM 748 O O . GLU A 1 101 ? 3.376 0.923 -9.302 1.00 93.38 101 GLU A O 1
ATOM 753 N N . PHE A 1 102 ? 1.699 1.332 -7.868 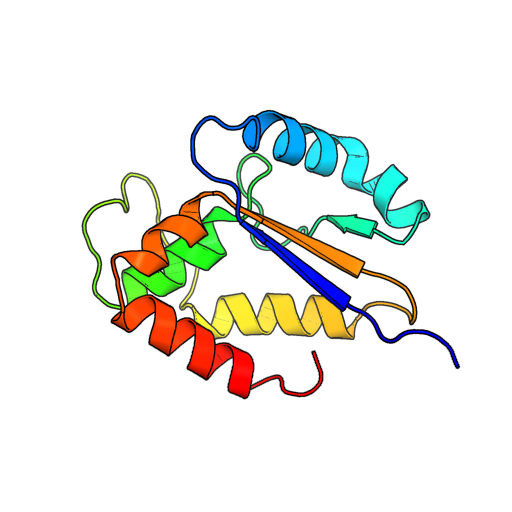1.00 94.62 102 PHE A N 1
ATOM 754 C CA . PHE A 1 102 ? 0.949 0.121 -8.195 1.00 94.62 102 PHE A CA 1
ATOM 755 C C . PHE A 1 102 ? 0.441 0.089 -9.634 1.00 94.62 102 PHE A C 1
ATOM 757 O O . PHE A 1 102 ? 0.332 -0.992 -10.206 1.00 94.62 102 PHE A O 1
ATOM 764 N N . MET A 1 103 ? 0.195 1.245 -10.261 1.00 93.75 103 MET A N 1
ATOM 765 C CA . MET A 1 103 ? -0.255 1.277 -11.654 1.00 93.75 103 MET A CA 1
ATOM 766 C C . MET A 1 103 ? 0.773 0.655 -12.613 1.00 93.75 103 MET A C 1
ATOM 768 O O . MET A 1 103 ? 0.409 0.144 -13.670 1.00 93.75 103 MET A O 1
ATOM 772 N N . ARG A 1 104 ? 2.063 0.650 -12.237 1.00 92.81 104 ARG A N 1
ATOM 773 C CA . ARG A 1 104 ? 3.140 0.065 -13.047 1.00 92.81 104 ARG A CA 1
ATOM 774 C C . ARG A 1 104 ? 3.008 -1.447 -13.197 1.00 92.81 104 ARG A C 1
ATOM 776 O O . ARG A 1 104 ? 3.471 -1.980 -14.200 1.00 92.81 104 ARG A O 1
ATOM 783 N N . LEU A 1 105 ? 2.365 -2.141 -12.252 1.00 94.56 105 LEU A N 1
ATOM 784 C CA . LEU A 1 105 ? 2.195 -3.599 -12.309 1.00 94.56 105 LEU A CA 1
ATOM 785 C C . LEU A 1 105 ? 1.455 -4.042 -13.578 1.00 94.56 105 LEU A C 1
ATOM 787 O O . LEU A 1 105 ? 1.718 -5.133 -14.073 1.00 94.56 105 LEU A O 1
ATOM 791 N N . GLY A 1 106 ? 0.600 -3.186 -14.153 1.00 91.62 106 GLY A N 1
ATOM 792 C CA . GLY A 1 106 ? -0.074 -3.469 -15.424 1.00 91.62 106 GLY A CA 1
ATOM 793 C C . GLY A 1 106 ? 0.885 -3.709 -16.598 1.00 91.62 106 GLY A C 1
ATOM 794 O O . GLY A 1 106 ? 0.546 -4.446 -17.517 1.00 91.62 106 GLY A O 1
ATOM 795 N N . ALA A 1 107 ? 2.098 -3.149 -16.549 1.00 93.50 107 ALA A N 1
ATOM 796 C CA . ALA A 1 107 ? 3.151 -3.375 -17.541 1.00 93.50 107 ALA A CA 1
ATOM 797 C C . ALA A 1 107 ? 4.131 -4.500 -17.149 1.00 93.50 107 ALA A C 1
ATOM 799 O O . ALA A 1 107 ? 5.026 -4.834 -17.923 1.00 93.50 107 ALA A O 1
ATOM 800 N N . HIS A 1 108 ? 3.980 -5.091 -15.958 1.00 95.50 108 HIS A N 1
ATOM 801 C CA . HIS A 1 108 ? 4.894 -6.090 -15.405 1.00 95.50 108 HIS A CA 1
ATOM 802 C C . HIS A 1 108 ? 4.117 -7.307 -14.873 1.00 95.50 108 HIS A C 1
ATOM 804 O O . HIS A 1 108 ? 3.905 -7.424 -13.662 1.00 95.50 108 HIS A O 1
ATOM 810 N N . PRO A 1 109 ? 3.722 -8.253 -15.751 1.00 95.81 109 PRO A N 1
ATOM 811 C CA . PRO A 1 109 ? 2.904 -9.407 -15.369 1.00 95.81 109 PRO A CA 1
ATOM 812 C C . PRO A 1 109 ? 3.496 -10.249 -14.233 1.00 95.81 109 PRO A C 1
ATOM 814 O O . PRO A 1 109 ? 2.748 -10.732 -13.389 1.00 95.81 109 PRO A O 1
ATOM 817 N N . GLY A 1 110 ? 4.828 -10.373 -14.162 1.00 97.00 110 GLY A N 1
ATOM 818 C CA . GLY A 1 110 ? 5.507 -11.064 -13.060 1.00 97.00 110 GLY A CA 1
ATOM 819 C C . GLY A 1 110 ? 5.256 -10.412 -11.696 1.00 97.00 110 GLY A C 1
ATOM 820 O O . GLY A 1 110 ? 4.973 -11.109 -10.730 1.00 97.00 110 GLY A O 1
ATOM 821 N N . ALA A 1 111 ? 5.256 -9.078 -11.619 1.00 96.38 111 ALA A N 1
ATOM 822 C CA . ALA A 1 111 ? 4.961 -8.358 -10.378 1.00 96.38 111 ALA A CA 1
ATOM 823 C C . ALA A 1 111 ? 3.480 -8.483 -9.980 1.00 96.38 111 ALA A C 1
ATOM 825 O O . ALA A 1 111 ? 3.161 -8.613 -8.800 1.00 96.38 111 ALA A O 1
ATOM 826 N N . ALA A 1 112 ? 2.569 -8.486 -10.960 1.00 96.81 112 ALA A N 1
ATOM 827 C CA . ALA A 1 112 ? 1.148 -8.730 -10.716 1.00 96.81 112 ALA A CA 1
ATOM 828 C C . ALA A 1 112 ? 0.871 -10.173 -10.247 1.00 96.81 112 ALA A C 1
ATOM 830 O O . ALA A 1 112 ? 0.018 -10.382 -9.384 1.00 96.81 112 ALA A O 1
ATOM 831 N N . ALA A 1 113 ? 1.593 -11.162 -10.787 1.00 97.88 113 ALA A N 1
ATOM 832 C CA . ALA A 1 113 ? 1.532 -12.548 -10.326 1.00 97.88 113 ALA A CA 1
ATOM 833 C C . ALA A 1 113 ? 2.045 -12.678 -8.885 1.00 97.88 113 ALA A C 1
ATOM 835 O O . ALA A 1 113 ? 1.331 -13.216 -8.048 1.00 97.88 113 ALA A O 1
ATOM 836 N N . LEU A 1 114 ? 3.192 -12.070 -8.560 1.00 97.44 114 LEU A N 1
ATOM 837 C CA . LEU A 1 114 ? 3.709 -12.042 -7.187 1.00 97.44 114 LEU A CA 1
ATOM 838 C C . LEU A 1 114 ? 2.720 -11.417 -6.200 1.00 97.44 114 LEU A C 1
ATOM 840 O O . LEU A 1 114 ? 2.536 -11.942 -5.106 1.00 97.44 114 LEU A O 1
ATOM 844 N N . LEU A 1 115 ? 2.055 -10.318 -6.576 1.00 96.75 115 LEU A N 1
ATOM 845 C CA . LEU A 1 115 ? 1.022 -9.720 -5.730 1.00 96.75 115 LEU A CA 1
ATOM 846 C C . LEU A 1 115 ? -0.122 -10.708 -5.470 1.00 96.75 115 LEU A C 1
ATOM 848 O O . LEU A 1 115 ? -0.560 -10.844 -4.333 1.00 96.75 115 LEU A O 1
ATOM 852 N N . ARG A 1 116 ? -0.588 -11.412 -6.508 1.00 97.06 116 ARG A N 1
ATOM 853 C CA . ARG A 1 116 ? -1.634 -12.436 -6.382 1.00 97.06 116 ARG A CA 1
ATOM 854 C C . ARG A 1 116 ? -1.210 -13.559 -5.437 1.00 97.06 116 ARG A C 1
ATOM 856 O O . ARG A 1 116 ? -1.996 -13.931 -4.572 1.00 97.06 116 ARG A O 1
ATOM 863 N N . ASP A 1 117 ? 0.015 -14.054 -5.581 1.00 98.00 117 ASP A N 1
ATOM 864 C CA . ASP A 1 117 ? 0.552 -15.128 -4.742 1.00 98.00 117 ASP A CA 1
ATOM 865 C C . ASP A 1 117 ? 0.670 -14.680 -3.281 1.00 98.00 117 ASP A C 1
ATOM 867 O O . ASP A 1 117 ? 0.288 -15.414 -2.375 1.00 98.00 117 ASP A O 1
ATOM 871 N N . ILE A 1 118 ? 1.112 -13.441 -3.042 1.00 96.88 118 ILE A N 1
ATOM 872 C CA . ILE A 1 118 ? 1.169 -12.846 -1.702 1.00 96.88 118 ILE A CA 1
ATOM 873 C C . ILE A 1 118 ? -0.237 -12.706 -1.104 1.00 96.88 118 ILE A C 1
ATOM 875 O O . ILE A 1 118 ? -0.439 -13.100 0.042 1.00 96.88 118 ILE A O 1
ATOM 879 N N . MET A 1 119 ? -1.227 -12.210 -1.857 1.00 95.50 119 MET A N 1
ATOM 880 C CA . MET A 1 119 ? -2.618 -12.135 -1.377 1.00 95.50 119 MET A CA 1
ATOM 881 C C . MET A 1 119 ? -3.165 -13.519 -1.001 1.00 95.50 119 MET A C 1
ATOM 883 O O . MET A 1 119 ? -3.855 -13.656 0.003 1.00 95.50 119 MET A O 1
ATOM 887 N N . ALA A 1 120 ? -2.816 -14.563 -1.759 1.00 96.94 120 ALA A N 1
ATOM 888 C CA . ALA A 1 120 ? -3.263 -15.928 -1.482 1.00 96.94 120 ALA A CA 1
ATOM 889 C C . ALA A 1 120 ? -2.742 -16.490 -0.142 1.00 96.94 120 ALA A C 1
ATOM 891 O O . ALA A 1 120 ? -3.308 -17.452 0.373 1.00 96.94 120 ALA A O 1
ATOM 892 N N . THR A 1 121 ? -1.699 -15.889 0.445 1.00 96.31 121 THR A N 1
ATOM 893 C CA . THR A 1 121 ? -1.189 -16.259 1.780 1.00 96.31 121 THR A CA 1
ATOM 894 C C . THR A 1 121 ? -1.994 -15.668 2.941 1.00 96.31 121 THR A C 1
ATOM 896 O O . THR A 1 121 ? -1.805 -16.088 4.081 1.00 96.31 121 THR A O 1
ATOM 899 N N . ALA A 1 122 ? -2.896 -14.720 2.669 1.00 93.50 122 ALA A N 1
ATOM 900 C CA . ALA A 1 122 ? -3.729 -14.050 3.665 1.00 93.50 122 ALA A CA 1
ATOM 901 C C . ALA A 1 122 ? -5.212 -14.047 3.240 1.00 93.50 122 ALA A C 1
ATOM 903 O O . ALA A 1 122 ? -5.779 -12.985 2.997 1.00 93.50 122 ALA A O 1
ATOM 904 N N . PRO A 1 123 ? -5.860 -15.225 3.129 1.00 92.56 123 PRO A N 1
ATOM 905 C CA . PRO A 1 123 ? -7.261 -15.333 2.701 1.00 92.56 123 PRO A CA 1
ATOM 906 C C . PRO A 1 123 ? -8.265 -14.747 3.711 1.00 92.56 123 PRO A C 1
ATOM 908 O O . PRO A 1 123 ? -9.456 -14.672 3.421 1.00 92.56 123 PRO A O 1
ATOM 911 N N . ASP A 1 124 ? -7.796 -14.406 4.911 1.00 90.00 124 ASP A N 1
ATOM 912 C CA . ASP A 1 124 ? -8.551 -13.789 5.998 1.00 90.00 124 ASP A CA 1
ATOM 913 C C . ASP A 1 124 ? -8.658 -12.255 5.895 1.00 90.00 124 ASP A C 1
ATOM 915 O O . ASP A 1 124 ? -9.385 -11.656 6.690 1.00 90.00 124 ASP A O 1
ATOM 919 N N . ILE A 1 125 ? -7.948 -11.636 4.942 1.00 87.75 125 ILE A N 1
ATOM 920 C CA . ILE A 1 125 ? -7.861 -10.181 4.725 1.00 87.75 125 ILE A CA 1
ATOM 921 C C . ILE A 1 125 ? -8.603 -9.754 3.456 1.00 87.75 125 ILE A C 1
ATOM 923 O O . ILE A 1 125 ? -8.533 -10.481 2.440 1.00 87.75 125 ILE A O 1
#

Secondary structure (DSSP, 8-state):
-PPPPEEEEE-PPTTSSHHHHHHHHHHTHHHHHTTTEEE--TT-BTTB-HHHHHHHHHHTT--TT-TT---SS-HHHHHHHHHHHHHTSPTT-EEEEE-GGGGGGGG-HHHHHHHHHHHHT-TT-

Solvent-accessible surface area (backbone atoms only — not comparable to full-atom values): 7066 Å² total; per-residue (Å²): 131,82,48,66,45,38,80,44,78,45,69,34,60,87,92,71,55,47,66,60,54,29,45,50,44,54,78,36,31,67,70,35,38,79,72,36,39,33,52,52,78,62,65,55,57,97,46,29,28,44,62,65,36,49,23,29,34,43,76,52,68,47,73,72,95,45,84,94,59,77,74,93,56,56,38,69,61,54,50,49,56,43,48,53,56,43,71,70,45,55,72,57,24,32,36,38,44,47,28,45,56,49,59,55,34,80,82,33,66,57,22,45,49,51,51,52,56,55,50,67,76,43,81,90,104

pLDDT: mean 91.29, std 8.79, range [48.28, 98.12]

Nearest PDB structures (foldseek):
  7dyj-assembly1_B  TM=3.626E-01  e=8.685E+00  Synechococcus elongatus PCC 7942 = FACHB-805

Mean predicted aligned error: 3.95 Å

Sequence (125 aa):
MSKPANLILHIGHYKTGTTALQVFCAANAAPLAAQGLIYSPFPLKLGKHSPLAFSLLRDAGVTTLMHGFDAPAKAPELWATLFDAVRSLDAGQTLLVSSEEFMRLGAHPGAAALLRDIMATAPDI